Protein AF-A0A1C0TWT9-F1 (afdb_monomer)

Secondary structure (DSSP, 8-state):
-B----HHHH-SBTTEEEEEEEEEESSS-HHHHB-HHHHHHHHHHHHHHHHHHHTT--S-EEEEEEEEE-TTS-EEEEEEEEE-GGGHHHHHHHHHHHTT----S-BSS-EEEEEEEEE------

Mean predicted aligned error: 5.25 Å

pLDDT: mean 86.76, std 8.85, range [45.91, 96.62]

Organism: NCBI:txid43657

Solvent-accessible surface area (backbone atoms only — not comparable to full-atom values): 6891 Å² total; per-residue (Å²): 88,76,54,87,67,57,72,82,73,24,40,63,35,98,39,36,34,54,78,44,40,37,46,44,46,94,71,80,62,56,74,81,30,33,46,66,66,59,56,49,49,52,50,52,52,49,34,54,47,49,30,68,48,47,63,76,32,77,51,60,29,34,41,40,38,39,37,40,41,33,58,84,38,51,57,49,77,46,78,48,68,50,71,46,80,91,41,52,70,44,55,50,53,38,51,64,56,55,72,66,64,54,84,62,94,59,40,76,40,59,32,39,39,37,43,31,36,42,36,37,45,44,83,85,127

Sequence (125 aa):
MEVFLPDVQRYPVPNVRIEKLIFQTESGDVNQKVSTDELNRLKEELNGISAKAFKESTTSFEVLIQFRLTPSSNVDFKMQTTGGEKEDGILTSFYNAVSKINRYQSIKDDVLVVFHYKITPTEMK

Structure (mmCIF, N/CA/C/O backbone):
data_AF-A0A1C0TWT9-F1
#
_entry.id   AF-A0A1C0TWT9-F1
#
loop_
_atom_site.group_PDB
_atom_site.id
_atom_site.type_symbol
_atom_site.label_atom_id
_atom_site.label_alt_id
_atom_site.label_comp_id
_atom_site.label_asym_id
_atom_site.label_entity_id
_atom_site.label_seq_id
_atom_site.pdbx_PDB_ins_code
_atom_site.Cartn_x
_atom_site.Cartn_y
_atom_site.Cartn_z
_atom_site.occupancy
_atom_site.B_iso_or_equiv
_atom_site.auth_seq_id
_atom_site.auth_comp_id
_atom_site.auth_asym_id
_atom_site.auth_atom_id
_atom_site.pdbx_PDB_model_num
ATOM 1 N N . MET A 1 1 ? 12.740 -9.077 -5.062 1.00 70.38 1 MET A N 1
ATOM 2 C CA . MET A 1 1 ? 13.531 -8.358 -4.048 1.00 70.38 1 MET A CA 1
ATOM 3 C C . MET A 1 1 ? 12.598 -7.868 -2.952 1.00 70.38 1 MET A C 1
ATOM 5 O O . MET A 1 1 ? 11.672 -7.120 -3.241 1.00 70.38 1 MET A O 1
ATOM 9 N N . GLU A 1 2 ? 12.801 -8.321 -1.718 1.00 73.44 2 GLU A N 1
ATOM 10 C CA . GLU A 1 2 ? 12.160 -7.718 -0.543 1.00 73.44 2 GLU A CA 1
ATOM 11 C C . GLU A 1 2 ? 12.985 -6.506 -0.104 1.00 73.44 2 GLU A C 1
ATOM 13 O O . GLU A 1 2 ? 14.217 -6.559 -0.111 1.00 73.44 2 GLU A O 1
ATOM 18 N N . VAL A 1 3 ? 12.317 -5.403 0.222 1.00 74.44 3 VAL A N 1
ATOM 19 C CA . VAL A 1 3 ? 12.970 -4.158 0.624 1.00 74.44 3 VAL A CA 1
ATOM 20 C C . VAL A 1 3 ? 12.794 -3.959 2.116 1.00 74.44 3 VAL A C 1
ATOM 22 O O . VAL A 1 3 ? 11.697 -3.713 2.617 1.00 74.44 3 VAL A O 1
ATOM 25 N N . PHE A 1 4 ? 13.916 -4.009 2.828 1.00 73.88 4 PHE A N 1
ATOM 26 C CA . PHE A 1 4 ? 13.965 -3.626 4.228 1.00 73.88 4 PHE A CA 1
ATOM 27 C C . PHE A 1 4 ? 13.868 -2.106 4.340 1.00 73.88 4 PHE A C 1
ATOM 29 O O . PHE A 1 4 ? 14.826 -1.379 4.087 1.00 73.88 4 PHE A O 1
ATOM 36 N N . LEU A 1 5 ? 12.690 -1.623 4.724 1.00 72.56 5 LEU A N 1
ATOM 37 C CA . LEU A 1 5 ? 12.489 -0.210 5.021 1.00 72.56 5 LEU A CA 1
ATOM 38 C C . LEU A 1 5 ? 13.126 0.144 6.377 1.00 72.56 5 LEU A C 1
ATOM 40 O O . LEU A 1 5 ? 12.941 -0.622 7.326 1.00 72.56 5 LEU A O 1
ATOM 44 N N . PRO A 1 6 ? 13.826 1.287 6.510 1.00 75.75 6 PRO A N 1
ATOM 45 C CA . PRO A 1 6 ? 14.191 1.847 7.812 1.00 75.75 6 PRO A CA 1
ATOM 46 C C . PRO A 1 6 ? 12.940 2.109 8.653 1.00 75.75 6 PRO A C 1
ATOM 48 O O . PRO A 1 6 ? 11.900 2.455 8.090 1.00 75.75 6 PRO A O 1
ATOM 51 N N . ASP A 1 7 ? 13.030 2.016 9.982 1.00 73.06 7 ASP A N 1
ATOM 52 C CA . ASP A 1 7 ? 11.847 2.126 10.851 1.00 73.06 7 ASP A CA 1
ATOM 53 C C . ASP A 1 7 ? 11.060 3.423 10.634 1.00 73.06 7 ASP A C 1
ATOM 55 O O . ASP A 1 7 ? 9.844 3.372 10.503 1.00 73.06 7 ASP A O 1
ATOM 59 N N . VAL A 1 8 ? 11.725 4.566 10.443 1.00 71.56 8 VAL A N 1
ATOM 60 C CA . VAL A 1 8 ? 11.047 5.846 10.148 1.00 71.56 8 VAL A CA 1
ATOM 61 C C . VAL A 1 8 ? 10.216 5.827 8.859 1.00 71.56 8 VAL A C 1
ATOM 63 O O . VAL A 1 8 ? 9.263 6.583 8.731 1.00 71.56 8 VAL A O 1
ATOM 66 N N . GLN A 1 9 ? 10.55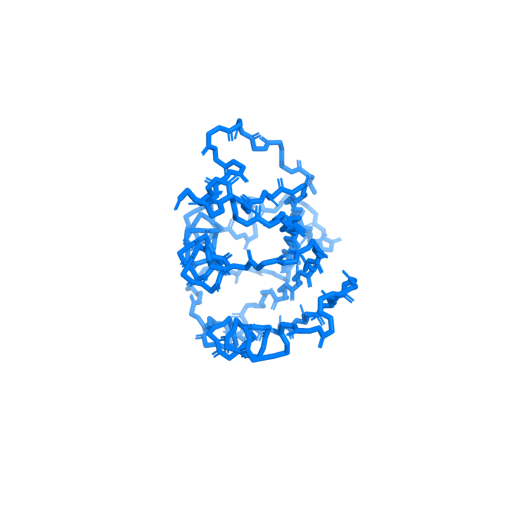1 4.960 7.901 1.00 78.25 9 GLN A N 1
ATOM 67 C CA . GLN A 1 9 ? 9.826 4.819 6.634 1.00 78.25 9 GLN A CA 1
ATOM 68 C C . GLN A 1 9 ? 8.768 3.710 6.674 1.00 78.25 9 GLN A C 1
ATOM 70 O O . GLN A 1 9 ? 8.000 3.577 5.720 1.00 78.25 9 GLN A O 1
ATOM 75 N N . ARG A 1 10 ? 8.740 2.899 7.742 1.00 85.12 10 ARG A N 1
ATOM 76 C CA . ARG A 1 10 ? 7.736 1.848 7.947 1.00 85.12 10 ARG A CA 1
ATOM 77 C C . ARG A 1 10 ? 6.421 2.394 8.477 1.00 85.12 10 ARG A C 1
ATOM 79 O O . ARG A 1 10 ? 5.432 1.683 8.373 1.00 85.12 10 ARG A O 1
ATOM 86 N N . TYR A 1 11 ? 6.395 3.609 9.019 1.00 88.56 11 TYR A N 1
ATOM 87 C CA . TYR A 1 11 ? 5.201 4.182 9.635 1.00 88.56 11 TYR A CA 1
ATOM 88 C C . TYR A 1 11 ? 4.739 5.434 8.885 1.00 88.56 11 TYR A C 1
ATOM 90 O O . TYR A 1 11 ? 5.245 6.521 9.161 1.00 88.56 11 TYR A O 1
ATOM 98 N N . PRO A 1 12 ? 3.776 5.319 7.949 1.00 86.44 12 PRO A N 1
ATOM 99 C CA . PRO A 1 12 ? 3.131 6.488 7.352 1.00 86.44 12 PRO A CA 1
ATOM 100 C C . PRO A 1 12 ? 2.474 7.392 8.407 1.00 86.44 12 PRO A C 1
ATOM 102 O O . PRO A 1 12 ? 2.521 8.613 8.296 1.00 86.44 12 PRO A O 1
ATOM 105 N N . VAL A 1 13 ? 1.888 6.777 9.439 1.00 90.44 13 VAL A N 1
ATOM 106 C CA . VAL A 1 13 ? 1.332 7.397 10.654 1.00 90.44 13 VAL A CA 1
ATOM 107 C C . VAL A 1 13 ? 1.522 6.430 11.832 1.00 90.44 13 VAL A C 1
ATOM 109 O O . VAL A 1 13 ? 1.753 5.244 11.591 1.00 90.44 13 VAL A O 1
ATOM 112 N N . PRO A 1 14 ? 1.416 6.881 13.099 1.00 90.88 14 PRO A N 1
ATOM 113 C CA . PRO A 1 14 ? 1.752 6.052 14.262 1.00 90.88 14 PRO A CA 1
ATOM 114 C C . PRO A 1 14 ? 1.043 4.692 14.336 1.00 90.88 14 PRO A C 1
ATOM 116 O O . PRO A 1 14 ? 1.624 3.734 14.834 1.00 90.88 14 PRO A O 1
ATOM 119 N N . ASN A 1 15 ? -0.189 4.596 13.830 1.00 92.56 15 ASN A N 1
ATOM 120 C CA . ASN A 1 15 ? -1.018 3.394 13.906 1.00 92.56 15 ASN A CA 1
ATOM 121 C C . ASN A 1 15 ? -1.013 2.544 12.617 1.00 92.56 15 ASN A C 1
ATOM 123 O O . ASN A 1 15 ? -1.761 1.574 12.510 1.00 92.56 15 ASN A O 1
ATOM 127 N N . VAL A 1 16 ? -0.191 2.904 11.626 1.00 93.25 16 VAL A N 1
ATOM 128 C CA . VAL A 1 16 ? -0.073 2.196 10.343 1.00 93.25 16 VAL A CA 1
ATOM 129 C C . VAL A 1 16 ? 1.376 1.795 10.145 1.00 93.25 16 VAL A C 1
ATOM 131 O O . VAL A 1 16 ? 2.256 2.650 10.120 1.00 93.25 16 VAL A O 1
ATOM 134 N N . ARG A 1 17 ? 1.628 0.501 9.951 1.00 93.81 17 ARG A N 1
ATOM 135 C CA . ARG A 1 17 ? 2.965 -0.044 9.714 1.00 93.81 17 ARG A CA 1
ATOM 136 C C . ARG A 1 17 ? 3.019 -0.813 8.404 1.00 93.81 17 ARG A C 1
ATOM 138 O O . ARG A 1 17 ? 2.163 -1.646 8.142 1.00 93.81 17 ARG A O 1
ATOM 145 N N . ILE A 1 18 ? 4.053 -0.585 7.606 1.00 93.31 18 ILE A N 1
ATOM 146 C CA . ILE A 1 18 ? 4.394 -1.410 6.447 1.00 93.31 18 ILE A CA 1
ATOM 147 C C . ILE A 1 18 ? 5.218 -2.593 6.960 1.00 93.31 18 ILE A C 1
ATOM 149 O O . ILE A 1 18 ? 6.388 -2.435 7.312 1.00 93.31 18 ILE A O 1
ATOM 153 N N . GLU A 1 19 ? 4.595 -3.767 7.028 1.00 91.00 19 GLU A N 1
ATOM 154 C CA . GLU A 1 19 ? 5.247 -5.020 7.422 1.00 91.00 19 GLU A CA 1
ATOM 155 C C . GLU A 1 19 ? 6.127 -5.559 6.296 1.00 91.00 19 GLU A C 1
ATOM 157 O O . GLU A 1 19 ? 7.233 -6.034 6.550 1.00 91.00 19 GLU A O 1
ATOM 162 N N . LYS A 1 20 ? 5.658 -5.462 5.044 1.00 89.12 20 LYS A N 1
ATOM 163 C CA . LYS A 1 20 ? 6.399 -5.939 3.870 1.00 89.12 20 LYS A CA 1
ATOM 164 C C . LYS A 1 20 ? 6.268 -4.986 2.696 1.00 89.12 20 LYS A C 1
ATOM 166 O O . LYS A 1 20 ? 5.181 -4.492 2.401 1.00 89.12 20 LYS A O 1
ATOM 171 N N . LEU A 1 21 ? 7.388 -4.800 2.003 1.00 90.38 21 LEU A N 1
ATOM 172 C CA . LEU A 1 21 ? 7.468 -4.145 0.706 1.00 90.38 21 LEU A CA 1
ATOM 173 C C . LEU A 1 21 ? 8.293 -5.027 -0.230 1.00 90.38 21 LEU A C 1
ATOM 175 O O . LEU A 1 21 ? 9.474 -5.275 0.019 1.00 90.38 21 LEU A O 1
ATOM 179 N N . ILE A 1 22 ? 7.668 -5.516 -1.295 1.00 89.00 22 ILE A N 1
ATOM 180 C CA . ILE A 1 22 ? 8.293 -6.447 -2.235 1.00 89.00 22 ILE A CA 1
ATOM 181 C C . ILE A 1 22 ? 8.166 -5.892 -3.647 1.00 89.00 22 ILE A C 1
ATOM 183 O O . ILE A 1 22 ? 7.085 -5.484 -4.062 1.00 89.00 22 ILE A O 1
ATOM 187 N N . PHE A 1 23 ? 9.264 -5.953 -4.398 1.00 88.50 23 PHE A N 1
ATOM 188 C CA . PHE A 1 23 ? 9.284 -5.713 -5.836 1.00 88.50 23 PHE A CA 1
ATOM 189 C C . PHE A 1 23 ? 9.742 -6.981 -6.555 1.00 88.50 23 PHE A C 1
ATOM 191 O O . PHE A 1 23 ? 10.766 -7.574 -6.197 1.00 88.50 23 PHE A O 1
ATOM 198 N N . GLN A 1 24 ? 9.001 -7.423 -7.562 1.00 87.00 24 GLN A N 1
ATOM 199 C CA . GLN A 1 24 ? 9.302 -8.620 -8.345 1.00 87.00 24 GLN A CA 1
ATOM 200 C C . GLN A 1 24 ? 9.129 -8.339 -9.836 1.00 87.00 24 GLN A C 1
ATOM 202 O O . GLN A 1 24 ? 8.298 -7.537 -10.235 1.00 87.00 24 GLN A O 1
ATOM 207 N N . THR A 1 25 ? 9.918 -9.015 -10.658 1.00 84.31 25 THR A N 1
ATOM 208 C CA . THR A 1 25 ? 9.785 -9.043 -12.117 1.00 84.31 25 THR A CA 1
ATOM 209 C C . THR A 1 25 ? 10.003 -10.483 -12.571 1.00 84.31 25 THR A C 1
ATOM 211 O O . THR A 1 25 ? 10.624 -11.262 -11.841 1.00 84.31 25 THR A O 1
ATOM 214 N N . GLU A 1 26 ? 9.481 -10.858 -13.737 1.00 79.12 26 GLU A N 1
ATOM 215 C CA . GLU A 1 26 ? 9.621 -12.222 -14.262 1.00 79.12 26 GLU A CA 1
ATOM 216 C C . GLU A 1 26 ? 11.082 -12.580 -14.573 1.00 79.12 26 GLU A C 1
ATOM 218 O O . GLU A 1 26 ? 11.465 -13.748 -14.493 1.00 79.12 26 GLU A O 1
ATOM 223 N N . SER A 1 27 ? 11.924 -11.589 -14.895 1.00 75.50 27 SER A N 1
ATOM 224 C CA . SER A 1 27 ? 13.344 -11.819 -15.165 1.00 75.50 27 SER A CA 1
ATOM 225 C C . SER A 1 27 ? 14.233 -10.606 -14.870 1.00 75.50 27 SER A C 1
ATOM 227 O O . SER A 1 27 ? 13.912 -9.463 -15.200 1.00 75.50 27 SER A O 1
ATOM 229 N N . GLY A 1 28 ? 15.411 -10.871 -14.297 1.00 73.75 28 GLY A N 1
ATOM 230 C CA . GLY A 1 28 ? 16.453 -9.865 -14.071 1.00 73.75 28 GLY A CA 1
ATOM 231 C C . GLY A 1 28 ? 16.235 -8.971 -12.845 1.00 73.75 28 GLY A C 1
ATOM 232 O O . GLY A 1 28 ? 15.490 -9.303 -11.925 1.00 73.75 28 GLY A O 1
ATOM 233 N N . ASP A 1 29 ? 16.954 -7.848 -12.813 1.00 77.44 29 ASP A N 1
ATOM 234 C CA . ASP A 1 29 ? 16.903 -6.873 -11.718 1.00 77.44 29 ASP A CA 1
ATOM 235 C C . ASP A 1 29 ? 15.767 -5.865 -11.941 1.00 77.44 29 ASP A C 1
ATOM 237 O O . ASP A 1 29 ? 15.690 -5.220 -12.989 1.00 77.44 29 ASP A O 1
ATOM 241 N N . VAL A 1 30 ? 14.915 -5.689 -10.928 1.00 80.12 30 VAL A N 1
ATOM 242 C CA . VAL A 1 30 ? 13.807 -4.721 -10.913 1.00 80.12 30 VAL A CA 1
ATOM 243 C C . VAL A 1 30 ? 14.282 -3.311 -11.273 1.00 80.12 30 VAL A C 1
ATOM 2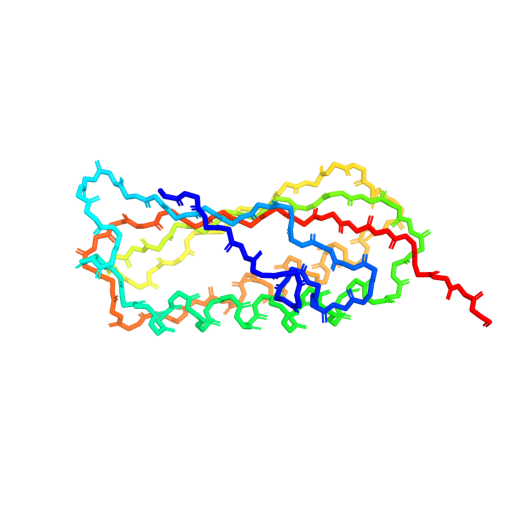45 O O . VAL A 1 30 ? 13.619 -2.638 -12.059 1.00 80.12 30 VAL A O 1
ATOM 248 N N . ASN A 1 31 ? 15.446 -2.876 -10.779 1.00 78.06 31 ASN A N 1
ATOM 249 C CA . ASN A 1 31 ? 15.959 -1.520 -11.017 1.00 78.06 31 ASN A CA 1
ATOM 250 C C . ASN A 1 31 ? 16.340 -1.271 -12.486 1.00 78.06 31 ASN A C 1
ATOM 252 O O . ASN A 1 31 ? 16.515 -0.131 -12.910 1.00 78.06 31 ASN A O 1
ATOM 256 N N . GLN A 1 32 ? 16.475 -2.332 -13.286 1.00 80.44 32 GLN A N 1
ATOM 257 C CA . GLN A 1 32 ? 16.676 -2.215 -14.730 1.00 80.44 32 GLN A CA 1
ATOM 258 C C . GLN A 1 32 ? 15.349 -2.076 -15.489 1.00 80.44 32 GLN A C 1
ATOM 260 O O . GLN A 1 32 ? 15.355 -1.597 -16.630 1.00 80.44 32 GLN A O 1
ATOM 265 N N . LYS A 1 33 ? 14.235 -2.497 -14.871 1.00 80.69 33 LYS A N 1
ATOM 266 C CA . LYS A 1 33 ? 12.892 -2.584 -15.463 1.00 80.69 33 LYS A CA 1
ATOM 267 C C . LYS A 1 33 ? 11.993 -1.407 -15.101 1.00 80.69 33 LYS A C 1
ATOM 269 O O . LYS A 1 33 ? 11.176 -1.009 -15.924 1.00 80.69 33 LYS A O 1
ATOM 274 N N . VAL A 1 34 ? 12.163 -0.827 -13.921 1.00 81.12 34 VAL A N 1
ATOM 275 C CA . VAL A 1 34 ? 11.435 0.359 -13.458 1.00 81.12 34 VAL A CA 1
ATOM 276 C C . VAL A 1 34 ? 12.411 1.292 -12.757 1.00 81.12 34 VAL A C 1
ATOM 278 O O . VAL A 1 34 ? 13.327 0.834 -12.070 1.00 81.12 34 VAL A O 1
ATOM 281 N N . SER A 1 35 ? 12.261 2.601 -12.961 1.00 83.50 35 SER A N 1
ATOM 282 C CA . SER A 1 35 ? 13.129 3.555 -12.277 1.00 83.50 35 SER A CA 1
ATOM 283 C C . SER A 1 35 ? 12.830 3.575 -10.778 1.00 83.50 35 SER A C 1
ATOM 285 O O . SER A 1 35 ? 11.683 3.452 -10.341 1.00 83.50 35 SER A O 1
ATOM 287 N N . THR A 1 36 ? 13.872 3.784 -9.977 1.00 81.88 36 THR A N 1
ATOM 288 C CA . THR A 1 36 ? 13.734 3.958 -8.528 1.00 81.88 36 THR A CA 1
ATOM 289 C C . THR A 1 36 ? 12.794 5.117 -8.184 1.00 81.88 36 THR A C 1
ATOM 291 O O . THR A 1 36 ? 12.057 5.030 -7.207 1.00 81.88 36 THR A O 1
ATOM 294 N N . ASP A 1 37 ? 12.761 6.166 -9.010 1.00 85.00 37 ASP A N 1
ATOM 295 C CA . ASP A 1 37 ? 11.876 7.321 -8.827 1.00 85.00 37 ASP A CA 1
ATOM 296 C C . ASP A 1 37 ? 10.394 6.944 -8.943 1.00 85.00 37 ASP A C 1
ATOM 298 O O . ASP A 1 37 ? 9.586 7.389 -8.132 1.00 85.00 37 ASP A O 1
ATOM 302 N N . GLU A 1 38 ? 10.028 6.078 -9.893 1.00 84.88 38 GLU A N 1
ATOM 303 C CA . GLU A 1 38 ? 8.645 5.605 -10.045 1.00 84.88 38 GLU A CA 1
ATOM 304 C C . GLU A 1 38 ? 8.228 4.714 -8.864 1.00 84.88 38 GLU A C 1
ATOM 306 O O . GLU A 1 38 ? 7.112 4.829 -8.350 1.00 84.88 38 GLU A O 1
ATOM 311 N N . LEU A 1 39 ? 9.143 3.870 -8.373 1.00 84.00 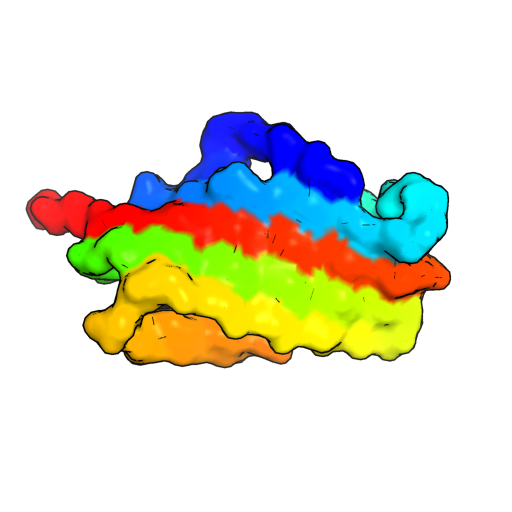39 LEU A N 1
ATOM 312 C CA . LEU A 1 39 ? 8.899 3.048 -7.184 1.00 84.00 39 LEU A CA 1
ATOM 313 C C . LEU A 1 39 ? 8.748 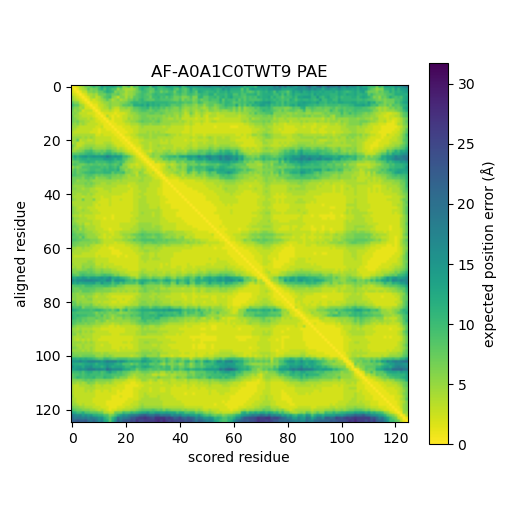3.898 -5.915 1.00 84.00 39 LEU A C 1
ATOM 315 O O . LEU A 1 39 ? 7.857 3.646 -5.099 1.00 84.00 39 LEU A O 1
ATOM 319 N N . ASN A 1 40 ? 9.597 4.914 -5.754 1.00 85.94 40 ASN A N 1
ATOM 320 C CA . ASN A 1 40 ? 9.522 5.850 -4.637 1.00 85.94 40 ASN A CA 1
ATOM 321 C C . ASN A 1 40 ? 8.233 6.667 -4.688 1.00 85.94 40 ASN A C 1
ATOM 323 O O . ASN A 1 40 ? 7.557 6.785 -3.669 1.00 85.94 40 ASN A O 1
ATOM 327 N N . ARG A 1 41 ? 7.838 7.147 -5.870 1.00 87.62 41 ARG A N 1
ATOM 328 C CA . ARG A 1 41 ? 6.582 7.871 -6.068 1.00 87.62 41 ARG A CA 1
ATOM 329 C C . ARG A 1 41 ? 5.367 7.026 -5.690 1.00 87.62 41 ARG A C 1
ATOM 331 O O . ARG A 1 41 ? 4.513 7.506 -4.950 1.00 87.62 41 ARG A O 1
ATOM 338 N N . LEU A 1 42 ? 5.305 5.768 -6.142 1.00 88.56 42 LEU A N 1
ATOM 339 C CA . LEU A 1 42 ? 4.226 4.846 -5.760 1.00 88.56 42 LEU A CA 1
ATOM 340 C C . LEU A 1 42 ? 4.153 4.678 -4.238 1.00 88.56 42 LEU A C 1
ATOM 342 O O . LEU A 1 42 ? 3.075 4.744 -3.651 1.00 88.56 42 LEU A O 1
ATOM 346 N N . LYS A 1 43 ? 5.307 4.480 -3.595 1.00 88.94 43 LYS A N 1
ATOM 347 C CA . LYS A 1 43 ? 5.397 4.353 -2.139 1.00 88.94 43 LYS A CA 1
ATOM 348 C C . LYS A 1 43 ? 4.927 5.623 -1.426 1.00 88.94 43 LYS A C 1
ATOM 350 O O . LYS A 1 43 ? 4.182 5.518 -0.458 1.00 88.94 43 LYS A O 1
ATOM 355 N N . GLU A 1 44 ? 5.349 6.803 -1.866 1.00 90.00 44 GLU A N 1
ATOM 356 C CA . GLU A 1 44 ? 4.942 8.080 -1.267 1.00 90.00 44 GLU A CA 1
ATOM 357 C C . GLU A 1 44 ? 3.436 8.322 -1.400 1.00 90.00 44 GLU A C 1
ATOM 359 O O . GLU A 1 44 ? 2.779 8.688 -0.423 1.00 90.00 44 GLU A O 1
ATOM 364 N N . GLU A 1 45 ? 2.872 8.054 -2.577 1.00 92.25 45 GLU A N 1
ATOM 365 C CA . GLU A 1 45 ? 1.442 8.208 -2.842 1.00 92.25 45 GLU A CA 1
ATOM 366 C C . GLU A 1 45 ? 0.609 7.257 -1.971 1.00 92.25 45 GLU A C 1
ATOM 368 O O . GLU A 1 45 ? -0.318 7.691 -1.281 1.00 92.25 45 GLU A O 1
ATOM 373 N N . LEU A 1 46 ? 0.995 5.980 -1.900 1.00 92.31 46 LEU A N 1
ATOM 374 C CA . LEU A 1 46 ? 0.368 5.010 -1.002 1.00 92.31 46 LEU A CA 1
ATOM 375 C C . LEU A 1 46 ? 0.529 5.363 0.475 1.00 92.31 46 LEU A C 1
ATOM 377 O O . LEU A 1 46 ? -0.405 5.173 1.255 1.00 92.31 46 LEU A O 1
ATOM 381 N N . ASN A 1 47 ? 1.687 5.873 0.888 1.00 91.75 47 ASN A N 1
ATOM 382 C CA . ASN A 1 47 ? 1.898 6.318 2.261 1.00 91.75 47 ASN A CA 1
ATOM 383 C C . ASN A 1 47 ? 0.950 7.470 2.608 1.00 91.75 47 ASN A C 1
ATOM 385 O O . ASN A 1 47 ? 0.320 7.435 3.660 1.00 91.75 47 ASN A O 1
ATOM 389 N N . GLY A 1 48 ? 0.768 8.437 1.707 1.00 93.44 48 GLY A N 1
ATOM 390 C CA . GLY A 1 48 ? -0.194 9.523 1.890 1.00 93.44 48 GLY A CA 1
ATOM 391 C C . GLY A 1 48 ? -1.645 9.035 1.950 1.00 93.44 48 GLY A C 1
ATOM 392 O O . GLY A 1 48 ? -2.411 9.467 2.814 1.00 93.44 48 GLY A O 1
ATOM 393 N N . ILE A 1 49 ? -2.026 8.106 1.068 1.00 95.19 49 ILE A N 1
ATOM 394 C CA . ILE A 1 49 ? -3.379 7.532 1.041 1.00 95.19 49 ILE A CA 1
ATOM 395 C C . ILE A 1 49 ? -3.647 6.705 2.305 1.00 95.19 49 ILE A C 1
ATOM 397 O O . ILE A 1 49 ? -4.678 6.897 2.949 1.00 95.19 49 ILE A O 1
ATOM 401 N N . SER A 1 50 ? -2.723 5.821 2.685 1.00 94.19 50 SER A N 1
ATOM 402 C CA . SER A 1 50 ? -2.857 4.953 3.863 1.00 94.19 50 SER A CA 1
ATOM 403 C C . SER A 1 50 ? -2.883 5.761 5.157 1.00 94.19 50 SER A C 1
ATOM 405 O O . SER A 1 50 ? -3.768 5.552 5.983 1.00 94.19 50 SER A O 1
ATOM 407 N N . ALA A 1 51 ? -2.003 6.757 5.293 1.00 92.81 51 ALA A N 1
ATOM 408 C CA . ALA A 1 51 ? -2.039 7.728 6.380 1.00 92.81 51 ALA A CA 1
ATOM 409 C C . ALA A 1 51 ? -3.401 8.421 6.478 1.00 92.81 51 ALA A C 1
ATOM 411 O O . ALA A 1 51 ? -4.004 8.470 7.547 1.00 92.81 51 ALA A O 1
ATOM 412 N N . LYS A 1 52 ? -3.921 8.943 5.363 1.00 93.94 52 LYS A N 1
ATOM 413 C CA . LYS A 1 52 ? -5.195 9.668 5.360 1.00 93.94 52 LYS A CA 1
ATOM 414 C C . LYS A 1 52 ? -6.380 8.769 5.712 1.00 93.94 52 LYS A C 1
ATOM 416 O O . LYS A 1 52 ? -7.266 9.222 6.432 1.00 93.94 52 LYS A O 1
ATOM 421 N N . ALA A 1 53 ? -6.400 7.544 5.192 1.00 93.69 53 ALA A N 1
ATOM 422 C CA . ALA A 1 53 ? -7.497 6.605 5.390 1.00 93.69 53 ALA A CA 1
ATOM 423 C C . ALA A 1 53 ? -7.499 6.019 6.806 1.00 93.69 53 ALA A C 1
ATOM 425 O O . ALA A 1 53 ? -8.530 6.020 7.468 1.00 93.69 53 ALA A O 1
ATOM 426 N N . PHE A 1 54 ? -6.349 5.549 7.288 1.00 94.19 54 PHE A N 1
ATOM 427 C CA . PHE A 1 54 ? -6.291 4.704 8.479 1.00 94.19 54 PHE A CA 1
ATOM 428 C C . PHE A 1 54 ? -5.921 5.439 9.769 1.00 94.19 54 PHE A C 1
ATOM 430 O O . PHE A 1 54 ? -5.997 4.821 10.827 1.00 94.19 54 PHE A O 1
ATOM 437 N N . LYS A 1 55 ? -5.569 6.736 9.739 1.00 91.19 55 LYS A N 1
ATOM 438 C CA . LYS A 1 55 ? -5.187 7.495 10.956 1.00 91.19 55 LYS A CA 1
ATOM 439 C C . LYS A 1 55 ? -6.237 7.479 12.074 1.00 91.19 55 LYS A C 1
ATOM 441 O O . LYS A 1 55 ? -5.893 7.695 13.230 1.00 91.19 55 LYS A O 1
ATOM 446 N N . GLU A 1 56 ? -7.506 7.263 11.735 1.00 90.00 56 GLU A N 1
ATOM 447 C CA . GLU A 1 56 ? -8.632 7.244 12.685 1.00 90.00 56 GLU A CA 1
ATOM 448 C C . GLU A 1 56 ? -9.173 5.830 12.924 1.00 90.00 56 GLU A C 1
ATOM 450 O O . GLU A 1 56 ? -10.207 5.678 13.566 1.00 90.00 56 GLU A O 1
ATOM 455 N N . SER A 1 57 ? -8.487 4.796 12.419 1.00 91.06 57 SER A N 1
ATOM 456 C CA . SER A 1 57 ? -8.902 3.409 12.622 1.00 91.06 57 SER A CA 1
ATOM 457 C C . SER A 1 57 ? -8.998 3.084 14.109 1.00 91.06 57 SER A C 1
ATOM 459 O O . SER A 1 57 ? -8.074 3.349 14.883 1.00 91.06 57 SER A O 1
ATOM 461 N N . THR A 1 58 ? -10.097 2.443 14.494 1.00 90.75 58 THR A N 1
ATOM 462 C CA . THR A 1 58 ? -10.338 2.010 15.877 1.00 90.75 58 THR A CA 1
ATOM 463 C C . THR A 1 58 ? -10.120 0.513 16.067 1.00 90.75 58 THR A C 1
ATOM 465 O O . THR A 1 58 ? -10.218 -0.001 17.182 1.00 90.75 58 THR A O 1
ATOM 468 N N . THR A 1 59 ? -9.800 -0.205 14.989 1.00 92.25 59 THR A N 1
ATOM 469 C CA . THR A 1 59 ? -9.622 -1.657 14.997 1.00 92.25 59 THR A CA 1
ATOM 470 C C . THR A 1 59 ? -8.265 -2.073 14.434 1.00 92.25 59 THR A C 1
ATOM 472 O O . THR A 1 59 ? -7.605 -1.326 13.707 1.00 92.25 59 THR A O 1
ATOM 475 N N . SER A 1 60 ? -7.840 -3.283 14.804 1.00 94.75 60 SER A 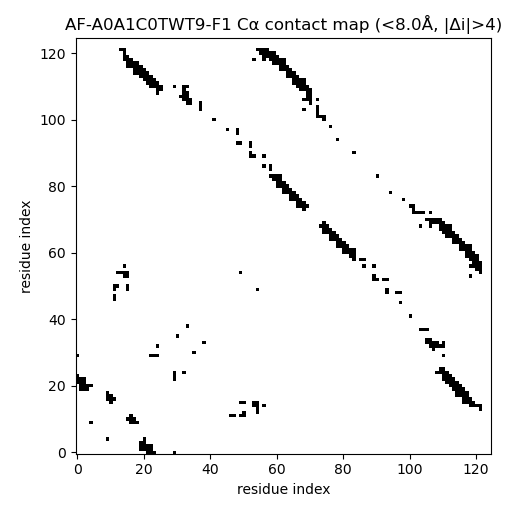N 1
ATOM 476 C CA . SER A 1 60 ? -6.669 -3.932 14.218 1.00 94.75 60 SER A CA 1
ATOM 477 C C . SER A 1 60 ? -7.072 -4.715 12.978 1.00 94.75 60 SER A C 1
ATOM 479 O O . SER A 1 60 ? -7.991 -5.533 13.045 1.00 94.75 60 SER A O 1
ATOM 481 N N . PHE A 1 61 ? -6.347 -4.528 11.883 1.00 95.75 61 PHE A N 1
ATOM 482 C CA . PHE A 1 61 ? -6.505 -5.322 10.667 1.00 95.75 61 PHE A CA 1
ATOM 483 C C . PHE A 1 61 ? -5.253 -5.241 9.800 1.00 95.75 61 PHE A C 1
ATOM 485 O O . PHE A 1 61 ? -4.331 -4.466 10.064 1.00 95.75 61 PHE A O 1
ATOM 492 N N . GLU A 1 62 ? -5.223 -6.052 8.752 1.00 96.62 62 GLU A N 1
ATOM 493 C CA . GLU A 1 62 ? -4.149 -6.038 7.768 1.00 96.62 62 GLU A CA 1
ATOM 494 C C . GLU A 1 62 ? -4.699 -5.765 6.374 1.00 96.62 62 GLU A C 1
ATOM 496 O O . GLU A 1 62 ? -5.793 -6.213 6.026 1.00 96.62 62 GLU A O 1
ATOM 501 N N . VAL A 1 63 ? -3.918 -5.045 5.572 1.00 96.38 63 VAL A N 1
ATOM 502 C CA . VAL A 1 63 ? -4.235 -4.759 4.171 1.00 96.38 63 VAL A CA 1
ATOM 503 C C . VAL A 1 63 ? -3.052 -5.169 3.312 1.00 96.38 63 VAL A C 1
ATOM 505 O O . VAL A 1 63 ? -1.949 -4.648 3.468 1.00 96.38 63 VAL A O 1
ATOM 508 N N . LEU A 1 64 ? -3.283 -6.092 2.388 1.00 96.25 64 LEU A N 1
ATOM 509 C CA . LEU A 1 64 ? -2.330 -6.470 1.359 1.00 96.25 64 LEU A CA 1
ATOM 510 C C . LEU A 1 64 ? -2.739 -5.814 0.044 1.00 96.25 64 LEU A C 1
ATOM 512 O O . LEU A 1 64 ? -3.868 -5.969 -0.420 1.00 96.25 64 LEU A O 1
ATOM 516 N N . ILE A 1 65 ? -1.804 -5.104 -0.565 1.00 95.00 65 ILE A N 1
ATOM 517 C CA . ILE A 1 65 ? -1.971 -4.458 -1.856 1.00 95.00 65 ILE A CA 1
ATOM 518 C C . ILE A 1 65 ? -0.966 -5.040 -2.822 1.00 95.00 65 ILE A C 1
ATOM 520 O O . ILE A 1 65 ? 0.215 -5.149 -2.503 1.00 95.00 65 ILE A O 1
ATOM 524 N N . GLN A 1 66 ? -1.434 -5.340 -4.024 1.00 94.19 66 GLN A N 1
ATOM 525 C CA . GLN A 1 66 ? -0.604 -5.769 -5.127 1.00 94.19 66 GLN A CA 1
ATOM 526 C C . GLN A 1 66 ? -0.872 -4.893 -6.347 1.00 94.19 66 GLN A C 1
ATOM 528 O O . GLN A 1 66 ? -2.007 -4.809 -6.810 1.00 94.19 66 GLN A O 1
ATOM 533 N N . PHE A 1 67 ? 0.185 -4.296 -6.887 1.00 91.81 67 PHE A N 1
ATOM 534 C CA . PHE A 1 67 ? 0.189 -3.630 -8.182 1.00 91.81 67 PHE A CA 1
ATOM 535 C C . PHE A 1 67 ? 0.919 -4.484 -9.201 1.00 91.81 67 PHE A C 1
ATOM 537 O O . PHE A 1 67 ? 2.012 -4.976 -8.926 1.00 91.81 67 PHE A O 1
ATOM 544 N N . ARG A 1 68 ? 0.353 -4.601 -10.397 1.00 90.62 68 ARG A N 1
ATOM 545 C CA . ARG A 1 68 ? 1.068 -5.043 -11.591 1.00 90.62 68 ARG A CA 1
ATOM 546 C C . ARG A 1 68 ? 1.263 -3.834 -12.492 1.00 90.62 68 ARG A C 1
ATOM 548 O O . ARG A 1 68 ? 0.315 -3.331 -13.092 1.00 90.62 68 ARG A O 1
ATOM 555 N N . LEU A 1 69 ? 2.501 -3.372 -12.544 1.00 88.44 69 LEU A N 1
ATOM 556 C CA . LEU A 1 69 ? 2.962 -2.284 -13.387 1.00 88.44 69 LEU A CA 1
ATOM 557 C C . LEU A 1 69 ? 3.359 -2.869 -14.740 1.00 88.44 69 LEU A C 1
ATOM 559 O O . LEU A 1 69 ? 4.183 -3.779 -14.778 1.00 88.44 69 LEU A O 1
ATOM 563 N N . THR A 1 70 ? 2.779 -2.367 -15.830 1.00 85.56 70 THR A N 1
ATOM 564 C CA . THR A 1 70 ? 3.055 -2.864 -17.188 1.00 85.56 70 THR A CA 1
ATOM 565 C C . THR A 1 70 ? 3.646 -1.763 -18.076 1.00 85.56 70 THR A C 1
ATOM 567 O O . THR A 1 70 ? 3.365 -0.581 -17.850 1.00 85.56 70 THR A O 1
ATOM 570 N N . PRO A 1 71 ? 4.391 -2.108 -19.145 1.00 83.19 71 PRO A N 1
ATOM 571 C CA . PRO A 1 71 ? 4.913 -1.125 -20.104 1.00 83.19 71 PRO A CA 1
ATOM 572 C C . PRO A 1 71 ? 3.830 -0.310 -20.818 1.00 83.19 71 PRO A C 1
ATOM 574 O O . PRO A 1 71 ? 4.085 0.795 -21.284 1.00 83.19 71 PRO A O 1
ATOM 577 N N . SER A 1 72 ? 2.605 -0.840 -20.894 1.00 78.00 72 SER A N 1
ATOM 578 C CA . SER A 1 72 ? 1.451 -0.161 -21.500 1.00 78.00 72 SER A CA 1
ATOM 579 C C . SER A 1 72 ? 0.881 0.983 -20.649 1.00 78.00 72 SER A C 1
ATOM 581 O O . SER A 1 72 ? -0.167 1.529 -20.987 1.00 78.00 72 SER A O 1
ATOM 583 N N . SER A 1 73 ? 1.531 1.309 -19.524 1.00 67.62 73 SER A N 1
ATOM 584 C CA . SER A 1 73 ? 1.063 2.242 -18.490 1.00 67.62 73 SER A CA 1
ATOM 585 C C . SER A 1 73 ? -0.262 1.845 -17.829 1.00 67.62 73 SER A C 1
ATOM 587 O O . SER A 1 73 ? -0.790 2.598 -17.014 1.00 67.62 73 SER A O 1
ATOM 589 N N . ASN A 1 74 ? -0.781 0.648 -18.117 1.00 75.25 74 ASN A N 1
ATOM 590 C CA . ASN A 1 74 ? -1.884 0.070 -17.367 1.00 75.25 74 ASN A CA 1
ATOM 591 C C . ASN A 1 74 ? -1.369 -0.472 -16.035 1.00 75.25 74 ASN A C 1
ATOM 593 O O . ASN A 1 74 ? -0.333 -1.146 -15.976 1.00 75.25 74 ASN A O 1
ATOM 597 N N . VAL A 1 75 ? -2.132 -0.187 -14.986 1.00 84.38 75 VAL A N 1
ATOM 598 C CA . VAL A 1 75 ? -1.869 -0.612 -13.616 1.00 84.38 75 VAL A CA 1
ATOM 599 C C . VAL A 1 75 ? -3.029 -1.500 -13.196 1.00 84.38 75 VAL A C 1
ATOM 601 O O . VAL A 1 75 ? -4.159 -1.026 -13.096 1.00 84.38 75 VAL A O 1
ATOM 604 N N . ASP A 1 76 ? -2.757 -2.785 -12.977 1.00 87.44 76 ASP A N 1
ATOM 605 C CA . ASP A 1 76 ? -3.719 -3.674 -12.320 1.00 87.44 76 ASP A CA 1
ATOM 606 C C . ASP A 1 76 ? -3.462 -3.637 -10.812 1.00 87.44 76 ASP A C 1
ATOM 608 O O . ASP A 1 76 ? -2.315 -3.718 -10.367 1.00 87.44 76 ASP A O 1
ATOM 612 N N . PHE A 1 77 ? -4.527 -3.490 -10.032 1.00 91.88 77 PHE A N 1
ATOM 613 C CA . PHE A 1 77 ? -4.476 -3.342 -8.586 1.00 91.88 77 PHE A CA 1
ATOM 614 C C . PHE A 1 77 ? -5.407 -4.355 -7.930 1.00 91.88 77 PHE A C 1
ATOM 616 O O . PHE A 1 77 ? -6.588 -4.466 -8.263 1.00 91.88 77 PHE A O 1
ATOM 623 N N . LYS A 1 78 ? -4.869 -5.066 -6.941 1.00 94.19 78 LYS A N 1
ATOM 624 C CA . LYS A 1 78 ? -5.620 -5.986 -6.093 1.00 94.19 78 LYS A CA 1
ATOM 625 C C . LYS A 1 78 ? -5.420 -5.617 -4.637 1.00 94.19 78 LYS A C 1
ATOM 627 O O . LYS A 1 78 ? -4.310 -5.292 -4.216 1.00 94.19 78 LYS A O 1
ATOM 632 N N . MET A 1 79 ? -6.501 -5.723 -3.876 1.00 95.31 79 MET A N 1
ATOM 633 C CA . MET A 1 79 ? -6.516 -5.510 -2.437 1.00 95.31 79 MET A CA 1
ATOM 634 C C . MET A 1 79 ? -7.084 -6.745 -1.753 1.00 95.31 79 MET A C 1
ATOM 636 O O . MET A 1 79 ? -8.087 -7.300 -2.201 1.00 95.31 79 MET A O 1
ATOM 640 N N . GLN A 1 80 ? -6.450 -7.155 -0.665 1.00 95.06 80 GLN A N 1
ATOM 641 C CA . GLN A 1 80 ? -6.964 -8.158 0.254 1.00 95.06 80 GLN A CA 1
ATOM 642 C C . GLN A 1 80 ? -6.887 -7.605 1.669 1.00 95.06 80 GLN A C 1
ATOM 644 O O . GLN A 1 80 ? -5.972 -6.851 2.001 1.00 95.06 80 GLN A O 1
ATOM 649 N N . THR A 1 81 ? -7.851 -7.979 2.497 1.00 94.56 81 THR A N 1
ATOM 650 C CA . THR A 1 81 ? -7.943 -7.528 3.882 1.00 94.56 81 THR A CA 1
ATOM 651 C C . THR A 1 81 ? -8.103 -8.730 4.794 1.00 94.56 81 THR A C 1
ATOM 653 O O . THR A 1 81 ? -8.843 -9.662 4.475 1.00 94.56 81 THR A O 1
ATOM 656 N N . THR A 1 82 ? -7.423 -8.698 5.934 1.00 95.06 82 THR A N 1
ATOM 657 C CA . THR A 1 82 ? -7.589 -9.689 7.000 1.00 95.06 82 THR A CA 1
ATOM 658 C C . THR A 1 82 ? -8.118 -8.966 8.233 1.00 95.06 82 THR A C 1
ATOM 660 O O . THR A 1 82 ? -7.419 -8.123 8.800 1.00 95.06 82 THR A O 1
ATOM 663 N N . GLY A 1 83 ? -9.350 -9.288 8.636 1.00 91.31 83 GLY A N 1
ATOM 664 C CA . GLY A 1 83 ? -10.098 -8.529 9.640 1.00 91.31 83 GLY A CA 1
ATOM 665 C C . GLY A 1 83 ? -10.603 -7.182 9.108 1.00 91.31 83 GLY A C 1
ATOM 666 O O . GLY A 1 83 ? -10.632 -6.947 7.899 1.00 91.31 83 GLY A O 1
ATOM 667 N N . GLY A 1 84 ? -10.976 -6.281 10.022 1.00 83.94 84 GLY A N 1
ATOM 668 C CA . GLY A 1 84 ? -11.385 -4.913 9.681 1.00 83.94 84 GLY A CA 1
ATOM 669 C C . GLY A 1 84 ? -12.809 -4.806 9.134 1.00 83.94 84 GLY A C 1
ATOM 670 O O . GLY A 1 84 ? -13.168 -3.786 8.560 1.00 83.94 84 GLY A O 1
ATOM 671 N N . GLU A 1 85 ? -13.652 -5.818 9.344 1.00 86.75 85 GLU A N 1
ATOM 672 C CA . GLU A 1 85 ? -15.035 -5.872 8.846 1.00 86.75 85 GLU A CA 1
ATOM 673 C C . GLU A 1 85 ? -15.896 -4.716 9.381 1.00 86.75 85 GLU A C 1
ATOM 675 O O . GLU A 1 85 ? -16.890 -4.328 8.775 1.00 86.75 85 GLU A O 1
ATOM 680 N N . LYS A 1 86 ? -15.502 -4.147 10.526 1.00 86.12 86 LYS A N 1
ATOM 681 C CA . LYS A 1 86 ? -16.143 -2.975 11.137 1.00 86.12 86 LYS A CA 1
ATOM 682 C C . LYS A 1 86 ? -15.731 -1.645 10.497 1.00 86.12 86 LYS A C 1
ATOM 684 O O . LYS A 1 86 ? -16.367 -0.635 10.771 1.00 86.12 86 LYS A O 1
ATOM 689 N N . GLU A 1 87 ? -14.700 -1.646 9.657 1.00 88.50 87 GLU A N 1
ATOM 690 C CA . GLU A 1 87 ? -14.096 -0.465 9.030 1.00 88.50 87 GLU A CA 1
ATOM 691 C C . GLU A 1 87 ? -14.359 -0.434 7.511 1.00 88.50 87 GLU A C 1
ATOM 693 O O . GLU A 1 87 ? -13.597 0.165 6.752 1.00 88.50 87 GLU A O 1
ATOM 698 N N . ASP A 1 88 ? -15.442 -1.071 7.044 1.00 90.75 88 ASP A N 1
ATOM 699 C CA . ASP A 1 88 ? -15.787 -1.200 5.617 1.00 90.75 88 ASP A CA 1
ATOM 700 C C . ASP A 1 88 ? -15.779 0.148 4.871 1.00 90.75 88 ASP A C 1
ATOM 702 O O . ASP A 1 88 ? -15.250 0.263 3.763 1.00 90.75 88 ASP A O 1
ATOM 706 N N . GLY A 1 89 ? -16.265 1.215 5.515 1.00 92.38 89 GLY A N 1
ATOM 707 C CA . GLY A 1 89 ? -16.220 2.568 4.954 1.00 92.38 89 GLY A CA 1
ATOM 708 C C . GLY A 1 89 ? -14.793 3.093 4.744 1.00 92.38 89 GLY A C 1
ATOM 709 O O . GLY A 1 89 ? -14.500 3.695 3.706 1.00 92.38 89 GLY A O 1
ATOM 710 N N . ILE A 1 90 ? -13.885 2.834 5.691 1.00 92.69 90 ILE A N 1
ATOM 711 C CA . ILE A 1 90 ? -12.474 3.225 5.583 1.00 92.69 90 ILE A CA 1
ATOM 712 C C . ILE A 1 90 ? -11.772 2.386 4.512 1.00 92.69 90 ILE A C 1
ATOM 714 O O . ILE A 1 90 ? -11.081 2.946 3.659 1.00 92.69 90 ILE A O 1
ATOM 718 N N . LEU A 1 91 ? -11.981 1.066 4.511 1.00 94.38 91 LEU A N 1
ATOM 719 C CA . LEU A 1 91 ? -11.411 0.146 3.522 1.00 94.38 91 LEU A CA 1
ATOM 720 C C . LEU A 1 91 ? -11.879 0.481 2.099 1.00 94.38 91 LEU A C 1
ATOM 722 O O . LEU A 1 91 ? -11.069 0.517 1.174 1.00 94.38 91 LEU A O 1
ATOM 726 N N . THR A 1 92 ? -13.157 0.816 1.928 1.00 94.44 92 THR A N 1
ATOM 727 C CA . THR A 1 92 ? -13.722 1.260 0.647 1.00 94.44 92 THR A CA 1
ATOM 728 C C . THR A 1 92 ? -13.124 2.593 0.198 1.00 94.44 92 THR A C 1
ATOM 730 O O . THR A 1 92 ? -12.752 2.753 -0.966 1.00 94.44 92 THR A O 1
ATOM 733 N N . SER A 1 93 ? -12.989 3.562 1.108 1.00 93.94 93 SER A N 1
ATOM 734 C CA . SER A 1 93 ? -12.350 4.853 0.816 1.00 93.94 93 SER A CA 1
ATOM 735 C C . SER A 1 93 ? -10.893 4.674 0.384 1.00 93.94 93 SER A C 1
ATOM 737 O O . SER A 1 93 ? -10.457 5.253 -0.614 1.00 93.94 93 SER A O 1
ATOM 739 N N . PHE A 1 94 ? -10.166 3.810 1.093 1.00 95.44 94 PHE A N 1
ATOM 740 C CA . PHE A 1 94 ? -8.801 3.439 0.765 1.00 95.44 94 PHE A CA 1
ATOM 741 C C . PHE A 1 94 ? -8.716 2.794 -0.624 1.00 95.44 94 PHE A C 1
ATOM 743 O O . PHE A 1 94 ? -7.990 3.300 -1.477 1.00 95.44 94 PHE A O 1
ATOM 750 N N . TYR A 1 95 ? -9.521 1.763 -0.898 1.00 95.00 95 TYR A N 1
ATOM 751 C CA . TYR A 1 95 ? -9.585 1.104 -2.206 1.00 95.00 95 TYR A CA 1
ATOM 752 C C . TYR A 1 95 ? -9.829 2.102 -3.346 1.00 95.00 95 TYR A C 1
ATOM 754 O O . TYR A 1 9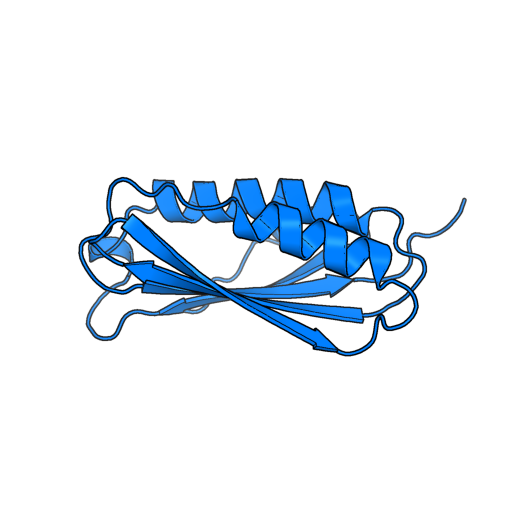5 ? -9.107 2.106 -4.341 1.00 95.00 95 TYR A O 1
ATOM 762 N N . ASN A 1 96 ? -10.806 2.998 -3.180 1.00 94.69 96 ASN A N 1
ATOM 763 C CA . ASN A 1 96 ? -11.170 4.003 -4.181 1.00 94.69 96 ASN A CA 1
ATOM 764 C C . ASN A 1 96 ? -10.095 5.073 -4.404 1.00 94.69 96 ASN A C 1
ATOM 766 O O . ASN A 1 96 ? -10.048 5.693 -5.468 1.00 94.69 96 ASN A O 1
ATOM 770 N N . ALA A 1 97 ? -9.280 5.362 -3.392 1.00 94.12 97 ALA A N 1
ATOM 771 C CA . ALA A 1 97 ? -8.148 6.264 -3.536 1.00 94.12 97 ALA A CA 1
ATOM 772 C C . ALA A 1 97 ? -6.991 5.565 -4.259 1.00 94.12 97 ALA A C 1
ATOM 774 O O . ALA A 1 97 ? -6.418 6.138 -5.183 1.00 94.12 97 ALA A O 1
ATOM 775 N N . VAL A 1 98 ? -6.701 4.316 -3.890 1.00 93.56 98 VAL A N 1
ATOM 776 C CA . VAL A 1 98 ? -5.625 3.523 -4.490 1.00 93.56 98 VAL A CA 1
ATOM 777 C C . VAL A 1 98 ? -5.910 3.172 -5.954 1.00 93.56 98 VAL A C 1
ATOM 779 O O . VAL A 1 98 ? -5.009 3.245 -6.783 1.00 93.56 98 VAL A O 1
ATOM 782 N N . SER A 1 99 ? -7.160 2.879 -6.319 1.00 91.75 99 SER A N 1
ATOM 783 C CA . SER A 1 99 ? -7.540 2.557 -7.706 1.00 91.75 99 SER A CA 1
ATOM 784 C C . SER A 1 99 ? -7.345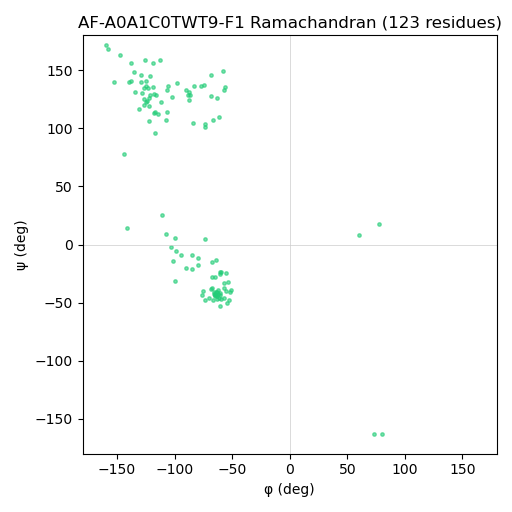 3.712 -8.698 1.00 91.75 99 SER A C 1
ATOM 786 O O . SER A 1 99 ? -7.381 3.507 -9.910 1.00 91.75 99 SER A O 1
ATOM 788 N N . LYS A 1 100 ? -7.119 4.936 -8.203 1.00 91.25 100 LYS A N 1
ATOM 789 C CA . LYS A 1 100 ? -6.810 6.115 -9.026 1.00 91.25 100 LYS A CA 1
ATOM 790 C C . LYS A 1 100 ? -5.324 6.236 -9.361 1.00 91.25 100 LYS A C 1
ATOM 792 O O . LYS A 1 100 ? -4.975 7.068 -10.198 1.00 91.25 100 LYS A O 1
ATOM 797 N N . ILE A 1 101 ? -4.465 5.421 -8.748 1.00 89.00 101 ILE A N 1
ATOM 798 C CA . ILE A 1 101 ? -3.037 5.367 -9.057 1.00 89.00 101 ILE A CA 1
ATOM 799 C C . ILE A 1 101 ? -2.869 4.663 -10.406 1.00 89.00 101 ILE A C 1
ATOM 801 O O . ILE A 1 101 ? -2.961 3.443 -10.510 1.00 89.00 101 ILE A O 1
ATOM 805 N N . ASN A 1 102 ? -2.662 5.445 -11.464 1.00 80.31 102 ASN A N 1
ATOM 806 C CA . ASN A 1 102 ? -2.639 4.935 -12.838 1.00 80.31 102 ASN A CA 1
ATOM 807 C C . ASN A 1 102 ? -1.574 5.589 -13.732 1.00 80.31 102 ASN A C 1
ATOM 809 O O . ASN A 1 102 ? -1.645 5.472 -14.953 1.00 80.31 102 ASN A O 1
ATOM 813 N N . ARG A 1 103 ? -0.600 6.311 -13.160 1.00 70.88 103 ARG A N 1
ATOM 814 C CA . ARG A 1 103 ? 0.390 7.071 -13.938 1.00 70.88 103 ARG A CA 1
ATOM 815 C C . ARG A 1 103 ? 1.812 6.638 -13.621 1.00 70.88 103 ARG A C 1
ATOM 817 O O . ARG A 1 103 ? 2.359 7.055 -12.608 1.00 70.88 103 ARG A O 1
ATOM 824 N N . TYR A 1 104 ? 2.410 5.914 -14.562 1.00 75.00 104 TYR A N 1
ATOM 825 C CA . TYR A 1 104 ? 3.831 5.573 -14.572 1.00 75.00 104 TYR A CA 1
ATOM 826 C C . TYR A 1 104 ? 4.386 5.804 -15.970 1.00 75.00 104 TYR A C 1
ATOM 828 O O . TYR A 1 104 ? 3.773 5.393 -16.960 1.00 75.00 104 TYR A O 1
ATOM 836 N N . GLN A 1 105 ? 5.517 6.498 -16.055 1.00 67.12 105 GLN A N 1
ATOM 837 C CA . GLN A 1 105 ? 6.078 6.949 -17.327 1.00 67.12 105 GLN A CA 1
ATOM 838 C C . GLN A 1 105 ? 7.240 6.078 -17.810 1.00 67.12 105 GLN A C 1
ATOM 840 O O . GLN A 1 105 ? 7.620 6.178 -18.973 1.00 67.12 105 GLN A O 1
ATOM 845 N N . SER A 1 106 ? 7.803 5.221 -16.953 1.00 68.69 106 SER A N 1
ATOM 846 C CA . SER A 1 106 ? 9.021 4.475 -17.285 1.00 68.69 106 SER A CA 1
ATOM 847 C C . SER A 1 106 ? 9.030 3.059 -16.706 1.00 68.69 106 SER A C 1
ATOM 849 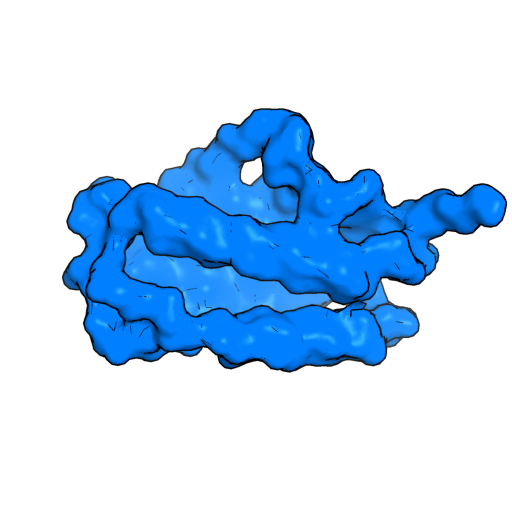O O . SER A 1 106 ? 9.680 2.773 -15.699 1.00 68.69 106 SER A O 1
ATOM 851 N N . ILE A 1 107 ? 8.291 2.163 -17.365 1.00 80.56 107 ILE A N 1
ATOM 852 C CA . ILE A 1 107 ? 8.275 0.723 -17.083 1.00 80.56 107 ILE A CA 1
ATOM 853 C C . ILE A 1 107 ? 8.678 -0.008 -18.366 1.00 80.56 107 ILE A C 1
ATOM 855 O O . ILE A 1 107 ? 8.021 0.124 -19.395 1.00 80.56 107 ILE A O 1
ATOM 859 N N . LYS A 1 108 ? 9.779 -0.758 -18.324 1.00 81.06 108 LYS A N 1
ATOM 860 C CA . LYS A 1 108 ? 10.298 -1.515 -19.475 1.00 81.06 108 LYS A CA 1
ATOM 861 C C . LYS A 1 108 ? 9.744 -2.932 -19.561 1.00 81.06 108 LYS A C 1
ATOM 863 O O . LYS A 1 108 ? 9.836 -3.541 -20.620 1.00 81.06 108 LYS A O 1
ATOM 868 N N . ASP A 1 109 ? 9.240 -3.462 -18.452 1.00 84.12 109 ASP A N 1
ATOM 869 C CA . ASP A 1 109 ? 8.748 -4.834 -18.334 1.00 84.12 109 ASP A CA 1
ATOM 870 C C . ASP A 1 109 ? 7.766 -4.942 -17.166 1.00 84.12 109 ASP A C 1
ATOM 872 O O . ASP A 1 109 ? 7.695 -4.029 -16.343 1.00 84.12 109 ASP A O 1
ATOM 876 N N . ASP A 1 110 ? 7.046 -6.050 -17.061 1.00 87.06 110 ASP A N 1
ATOM 877 C CA . ASP A 1 110 ? 6.101 -6.257 -15.973 1.00 87.06 110 ASP A CA 1
ATOM 878 C C . ASP A 1 110 ? 6.815 -6.287 -14.609 1.00 87.06 110 ASP A C 1
ATOM 880 O O . ASP A 1 110 ? 7.762 -7.051 -14.366 1.00 87.06 110 ASP A O 1
ATOM 884 N N . VAL A 1 111 ? 6.335 -5.438 -13.697 1.00 89.00 111 VAL A N 1
ATOM 885 C CA . VAL A 1 111 ? 6.810 -5.357 -12.314 1.00 89.00 111 VAL A CA 1
ATOM 886 C C . VAL A 1 111 ? 5.63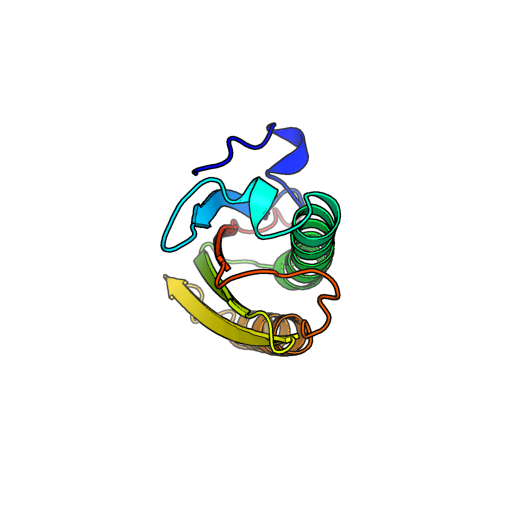4 -5.520 -11.364 1.00 89.00 111 VAL A C 1
ATOM 888 O O . VAL A 1 111 ? 4.667 -4.760 -11.385 1.00 89.00 111 VAL A O 1
ATOM 891 N N . LEU A 1 112 ? 5.741 -6.513 -10.493 1.00 90.75 112 LEU A N 1
ATOM 892 C CA . LEU A 1 112 ? 4.841 -6.719 -9.376 1.00 90.75 112 LEU A CA 1
ATOM 893 C C . LEU A 1 112 ? 5.349 -5.942 -8.162 1.00 90.75 112 LEU A C 1
ATOM 895 O O . LEU A 1 112 ? 6.503 -6.099 -7.757 1.00 90.75 112 LEU A O 1
ATOM 899 N N . VAL A 1 113 ? 4.479 -5.147 -7.552 1.00 91.25 113 VAL A N 1
ATOM 900 C CA . VAL A 1 113 ? 4.769 -4.425 -6.313 1.00 91.25 113 VAL A CA 1
ATOM 901 C C . VAL A 1 113 ? 3.760 -4.824 -5.253 1.00 91.25 113 VAL A C 1
ATOM 903 O O . VAL A 1 113 ? 2.559 -4.727 -5.483 1.00 91.25 113 VAL A O 1
ATOM 906 N N . VAL A 1 114 ? 4.237 -5.263 -4.091 1.00 92.81 114 VAL A N 1
ATOM 907 C CA . VAL A 1 114 ? 3.385 -5.700 -2.982 1.00 92.81 114 VAL A CA 1
ATOM 908 C C . VAL A 1 114 ? 3.665 -4.862 -1.743 1.00 92.81 114 VAL A C 1
ATOM 910 O O . VAL A 1 114 ? 4.816 -4.755 -1.318 1.00 92.81 114 VAL A O 1
ATOM 913 N N . PHE A 1 115 ? 2.604 -4.322 -1.147 1.00 94.38 115 PHE A N 1
ATOM 914 C CA . PHE A 1 115 ? 2.618 -3.651 0.150 1.00 94.38 115 PHE A CA 1
ATOM 915 C C . PHE A 1 115 ? 1.749 -4.426 1.132 1.00 94.38 115 PHE A C 1
ATOM 917 O O . PHE A 1 115 ? 0.587 -4.706 0.849 1.00 94.38 115 PHE A O 1
ATOM 924 N N . HIS A 1 116 ? 2.293 -4.742 2.302 1.00 95.06 116 HIS A N 1
ATOM 925 C CA . HIS A 1 116 ? 1.541 -5.333 3.405 1.00 95.06 116 HIS A CA 1
ATOM 926 C C . HIS A 1 116 ? 1.509 -4.350 4.565 1.00 95.06 116 HIS A C 1
ATOM 928 O O . HIS A 1 116 ? 2.543 -4.063 5.169 1.00 95.06 116 HIS A O 1
ATOM 934 N N . TYR A 1 117 ? 0.324 -3.831 4.856 1.00 94.94 117 TYR A N 1
ATOM 935 C CA . TYR A 1 117 ? 0.066 -2.944 5.974 1.00 94.94 117 TYR A CA 1
ATOM 936 C C . TYR A 1 117 ? -0.498 -3.719 7.154 1.00 94.94 117 TYR A C 1
ATOM 938 O O . TYR A 1 117 ? -1.398 -4.544 6.996 1.00 94.94 117 TYR A O 1
ATOM 946 N N . LYS A 1 118 ? -0.023 -3.366 8.342 1.00 95.56 118 LYS A N 1
ATOM 947 C CA . LYS A 1 118 ? -0.629 -3.697 9.621 1.00 95.56 118 LYS A CA 1
ATOM 948 C C . LYS A 1 118 ? -1.147 -2.417 10.257 1.00 95.56 118 LYS A C 1
ATOM 950 O O . LYS A 1 118 ? -0.391 -1.465 10.446 1.00 95.56 118 LYS A O 1
ATOM 955 N N . ILE A 1 119 ? -2.437 -2.403 10.556 1.00 95.81 119 ILE A N 1
ATOM 956 C CA . ILE A 1 119 ? -3.132 -1.284 11.176 1.00 95.81 119 ILE A CA 1
ATOM 957 C C . ILE A 1 119 ? -3.419 -1.678 12.618 1.00 95.81 119 ILE A C 1
ATOM 959 O O . ILE A 1 119 ? -3.893 -2.784 12.889 1.00 95.81 119 ILE A O 1
ATOM 963 N N . THR A 1 120 ? -3.119 -0.777 13.544 1.00 94.25 120 THR A N 1
ATOM 964 C CA . THR A 1 120 ? -3.517 -0.883 14.948 1.00 94.25 120 THR A CA 1
ATOM 965 C C . THR A 1 120 ? -4.532 0.212 15.280 1.00 94.25 120 THR A C 1
ATOM 967 O O . THR A 1 120 ? -4.584 1.230 14.581 1.00 94.25 120 THR A O 1
ATOM 970 N N . PRO A 1 121 ? -5.332 0.047 16.346 1.00 91.81 121 PRO A N 1
ATOM 971 C CA . PRO A 1 121 ? -6.199 1.101 16.836 1.00 91.81 121 PRO A CA 1
ATOM 972 C C . PRO A 1 121 ? -5.376 2.343 17.157 1.00 91.81 121 PRO A C 1
ATOM 974 O O . PRO A 1 121 ? -4.312 2.251 17.776 1.00 91.81 121 PRO A O 1
ATOM 977 N N . THR A 1 122 ? -5.871 3.501 16.747 1.00 87.81 122 THR A N 1
ATOM 978 C CA . THR A 1 122 ? -5.338 4.769 17.229 1.00 87.81 122 THR A CA 1
ATOM 979 C C . THR A 1 122 ? -5.700 4.907 18.704 1.00 87.81 122 THR A C 1
ATOM 981 O O . THR A 1 122 ? -6.863 4.756 19.078 1.00 87.81 122 THR A O 1
ATOM 984 N N . GLU A 1 123 ? -4.714 5.187 19.556 1.00 74.94 123 GLU A N 1
ATOM 985 C CA . GLU A 1 123 ? -4.986 5.531 20.951 1.00 74.94 123 GLU A CA 1
ATOM 986 C C . GLU A 1 123 ? -5.826 6.815 20.980 1.00 74.94 123 GLU A C 1
ATOM 988 O O . GLU A 1 123 ? -5.343 7.897 20.636 1.00 74.94 123 GLU A O 1
ATOM 993 N N . MET A 1 124 ? -7.102 6.698 21.360 1.00 56.06 124 MET A N 1
ATOM 994 C CA . MET A 1 124 ? -7.913 7.857 21.719 1.00 56.06 124 MET A CA 1
ATOM 995 C C . MET A 1 124 ? -7.324 8.442 23.006 1.00 56.06 124 MET A C 1
ATOM 997 O O . MET A 1 124 ? -7.431 7.828 24.067 1.00 56.06 124 MET A O 1
ATOM 1001 N N . LYS A 1 125 ? -6.653 9.591 22.890 1.00 45.91 125 LYS A N 1
ATOM 1002 C CA . LYS A 1 125 ? -6.306 10.434 24.039 1.00 45.91 125 LYS A CA 1
ATOM 1003 C C . LYS A 1 125 ? -7.503 11.257 24.484 1.00 45.91 125 LYS A C 1
ATOM 1005 O O . LYS A 1 125 ? -8.237 11.735 23.591 1.00 45.91 125 LYS A O 1
#

Nearest PDB structures (foldseek):
  6juo-assembly2_F  TM=2.966E-01  e=4.390E-02  Mycolicibacterium smegmatis MC2 155
  4irc-assembly1_F  TM=2.656E-01  e=1.453E-02  Escherichia coli K-12
  6juq-assembly1_F  TM=2.961E-01  e=8.978E-02  Escherichia coli
  5l9w-assembly2_b  TM=2.702E-01  e=6.921E-02  Aromatoleum aromaticum EbN1
  4fs2-assembly1_A  TM=3.126E-01  e=2.542E-01  Homo sapiens

Foldseek 3Di:
DKDDDDQVLQCLDPFKGFPTKDKDFPDDDPCVFAPPVLVVVLSVQLSVLCCVLQVQPQAKKKKKKKWKQAPVLAIDIDIDIGDPPVVVVSVVSSVVSNVPPRDDDTGRGIMMIMTMMIGHGDPDD

Radius of gyration: 14.64 Å; Cα contacts (8 Å, |Δi|>4): 232; chains: 1; bounding box: 33×23×46 Å